Protein AF-A0A2J8T0T9-F1 (afdb_monomer)

Secondary structure (DSSP, 8-state):
----------S---S------HHHHHHHHT--PPPGGGS--

pLDDT: mean 75.78, std 19.63, range [36.59, 97.0]

Sequence (41 aa):
MNGEQQLDADAGSGMEEVELSWEDYLEETGSTAVPYGSFKH

Structure (mmCIF, N/CA/C/O backbone):
data_AF-A0A2J8T0T9-F1
#
_entry.id   AF-A0A2J8T0T9-F1
#
loop_
_atom_site.group_PDB
_atom_site.id
_atom_site.type_symbol
_atom_site.label_atom_id
_atom_site.label_alt_id
_atom_site.label_comp_id
_atom_site.label_asym_id
_atom_site.label_entity_id
_atom_site.label_seq_id
_atom_site.pdbx_PDB_ins_code
_atom_site.Cartn_x
_atom_site.Cartn_y
_atom_site.Cartn_z
_atom_site.oc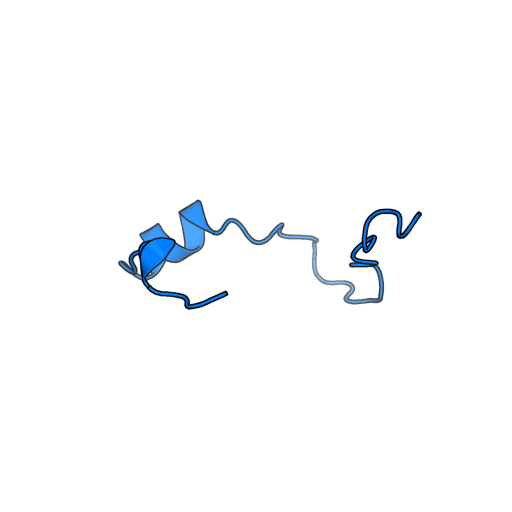cupancy
_atom_site.B_iso_or_equiv
_atom_site.auth_seq_id
_atom_site.auth_comp_id
_atom_site.auth_asym_id
_atom_site.auth_atom_id
_atom_site.pdbx_PDB_model_num
ATOM 1 N N . MET A 1 1 ? 29.240 -10.370 -8.893 1.00 36.59 1 MET A N 1
ATOM 2 C CA . MET A 1 1 ? 28.022 -10.829 -8.198 1.00 36.59 1 MET A CA 1
ATOM 3 C C . MET A 1 1 ? 27.409 -9.596 -7.569 1.00 36.59 1 MET A C 1
ATOM 5 O O . MET A 1 1 ? 28.038 -9.038 -6.684 1.00 36.59 1 MET A O 1
ATOM 9 N N . ASN A 1 2 ? 26.287 -9.104 -8.097 1.00 39.91 2 ASN A N 1
ATOM 10 C CA . ASN A 1 2 ? 25.585 -7.978 -7.482 1.00 39.91 2 ASN A CA 1
ATOM 11 C C . ASN A 1 2 ? 24.721 -8.563 -6.368 1.00 39.91 2 ASN A C 1
ATOM 13 O O . ASN A 1 2 ? 23.660 -9.119 -6.644 1.00 39.91 2 ASN A O 1
ATOM 17 N N . GLY A 1 3 ? 25.283 -8.540 -5.158 1.00 48.47 3 GLY A N 1
ATOM 18 C CA . GLY A 1 3 ? 24.576 -8.838 -3.922 1.00 48.47 3 GLY A CA 1
ATOM 19 C C . GLY A 1 3 ? 23.424 -7.863 -3.740 1.00 48.47 3 GLY A C 1
ATOM 20 O O . GLY A 1 3 ? 23.456 -6.746 -4.263 1.00 48.47 3 GLY A O 1
ATOM 21 N N . GLU A 1 4 ? 22.400 -8.371 -3.075 1.00 53.69 4 GLU A N 1
ATOM 22 C CA . GLU A 1 4 ? 21.215 -7.675 -2.600 1.00 53.69 4 GLU A CA 1
ATOM 23 C C . GLU A 1 4 ? 21.376 -6.153 -2.457 1.00 53.69 4 GLU A C 1
ATOM 25 O O . GLU A 1 4 ? 22.275 -5.655 -1.782 1.00 53.69 4 GLU A O 1
ATOM 30 N N . GLN A 1 5 ? 20.459 -5.401 -3.071 1.00 52.88 5 GLN A N 1
ATOM 31 C CA . GLN A 1 5 ? 20.247 -4.016 -2.678 1.00 52.88 5 GLN A CA 1
ATOM 32 C C . GLN A 1 5 ? 19.671 -4.047 -1.265 1.00 52.88 5 GLN A C 1
ATOM 34 O O . GLN A 1 5 ? 18.468 -4.220 -1.075 1.00 52.88 5 GLN A O 1
ATOM 39 N N . GLN A 1 6 ? 20.566 -3.973 -0.285 1.00 51.28 6 GLN A N 1
ATOM 40 C CA . GLN A 1 6 ? 20.240 -3.684 1.094 1.00 51.28 6 GLN A CA 1
ATOM 41 C C . GLN A 1 6 ? 19.571 -2.310 1.082 1.00 51.28 6 GLN A C 1
ATOM 43 O O . GLN A 1 6 ? 20.208 -1.288 0.840 1.00 51.28 6 GLN A O 1
ATOM 48 N N . LEU A 1 7 ? 18.246 -2.312 1.204 1.00 52.38 7 LEU A N 1
ATOM 49 C CA . LEU A 1 7 ? 17.468 -1.115 1.459 1.00 52.38 7 LEU A CA 1
ATOM 50 C C . LEU A 1 7 ? 17.901 -0.628 2.839 1.00 52.38 7 LEU A C 1
ATOM 52 O O . LEU A 1 7 ? 17.403 -1.114 3.851 1.00 52.38 7 LEU A O 1
ATOM 56 N N . ASP A 1 8 ? 18.871 0.280 2.870 1.00 46.47 8 ASP A N 1
ATOM 57 C CA . ASP A 1 8 ? 19.232 1.024 4.069 1.00 46.47 8 ASP A CA 1
ATOM 58 C C . ASP A 1 8 ? 18.039 1.937 4.416 1.00 46.47 8 ASP A C 1
ATOM 60 O O . ASP A 1 8 ? 17.975 3.105 4.038 1.00 46.47 8 ASP A O 1
ATOM 64 N N . ALA A 1 9 ? 17.037 1.359 5.080 1.00 57.31 9 ALA A N 1
ATOM 65 C CA . ALA A 1 9 ? 15.848 2.032 5.589 1.00 57.31 9 ALA A CA 1
ATOM 66 C C . ALA A 1 9 ? 16.087 2.623 6.990 1.00 57.31 9 ALA A C 1
ATOM 68 O O . ALA A 1 9 ? 15.159 2.704 7.784 1.00 57.31 9 ALA A O 1
ATOM 69 N N . ASP A 1 10 ? 17.320 3.029 7.303 1.00 60.66 10 ASP A N 1
ATOM 70 C CA . ASP A 1 10 ? 17.661 3.633 8.593 1.00 60.66 10 ASP A CA 1
ATOM 71 C C . ASP A 1 10 ? 18.354 4.984 8.400 1.00 60.66 10 ASP A C 1
ATOM 73 O O . ASP A 1 10 ? 19.575 5.119 8.461 1.00 60.66 10 ASP A O 1
ATOM 77 N N . ALA A 1 11 ? 17.559 6.013 8.112 1.00 59.81 11 ALA A N 1
ATOM 78 C CA . ALA A 1 11 ? 18.029 7.389 8.210 1.00 59.81 11 ALA A CA 1
ATOM 79 C C . ALA A 1 11 ? 16.889 8.345 8.574 1.00 59.81 11 ALA A C 1
ATOM 81 O O . ALA A 1 11 ? 16.520 9.233 7.809 1.00 59.81 11 ALA A O 1
ATOM 82 N N . GLY A 1 12 ? 16.394 8.184 9.801 1.00 60.22 12 GLY A N 1
ATOM 83 C CA . GLY A 1 12 ? 15.950 9.310 10.614 1.00 60.22 12 GLY A CA 1
ATOM 84 C C . GLY A 1 12 ? 14.491 9.730 10.466 1.00 60.22 12 GLY A C 1
ATOM 85 O O . GLY A 1 12 ? 14.154 10.6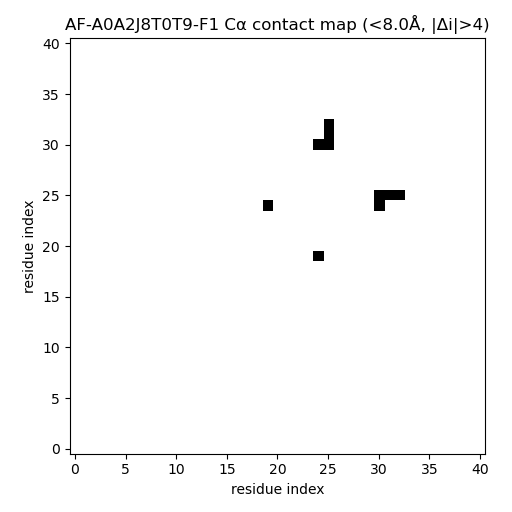18 9.690 1.00 60.22 12 GLY A O 1
ATOM 86 N N . SER A 1 13 ? 13.658 9.238 11.376 1.00 55.69 13 SER A N 1
ATOM 87 C CA . SER A 1 13 ? 12.587 10.050 11.948 1.00 55.69 13 SER A CA 1
ATOM 88 C C . SER A 1 13 ? 12.281 9.511 13.336 1.00 55.69 13 SER A C 1
ATOM 90 O O . SER A 1 13 ? 11.898 8.360 13.468 1.00 55.69 13 SER A O 1
ATOM 92 N N . GLY A 1 14 ? 12.456 10.326 14.379 1.00 58.75 14 GLY A N 1
ATOM 93 C CA . G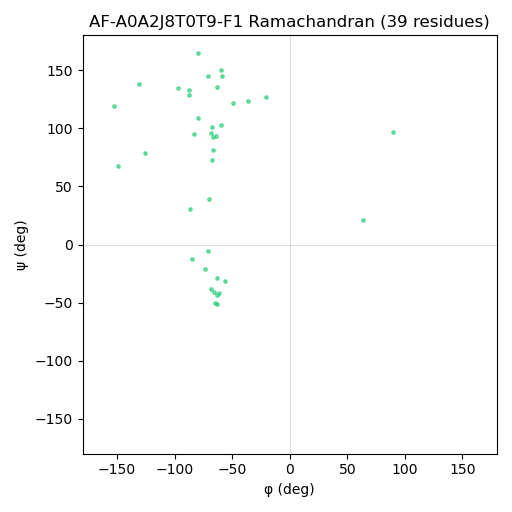LY A 1 14 ? 12.097 9.997 15.766 1.00 58.75 14 GLY A CA 1
ATOM 94 C C . GLY A 1 14 ? 10.583 9.941 16.008 1.00 58.75 14 GLY A C 1
ATOM 95 O O . GLY A 1 14 ? 10.104 10.435 17.025 1.00 58.75 14 GLY A O 1
ATOM 96 N N . MET A 1 15 ? 9.836 9.406 15.046 1.00 57.25 15 MET A N 1
ATOM 97 C CA . MET A 1 15 ? 8.482 8.911 15.228 1.00 57.25 15 MET A CA 1
ATOM 98 C C . MET A 1 15 ? 8.651 7.463 15.676 1.00 57.25 15 MET A C 1
ATOM 100 O O . MET A 1 15 ? 9.479 6.752 15.116 1.00 57.25 15 MET A O 1
ATOM 104 N N . GLU A 1 16 ? 7.934 7.059 16.722 1.00 61.81 16 GLU A N 1
ATOM 105 C CA . GLU A 1 16 ? 7.752 5.646 17.058 1.00 61.81 16 GLU 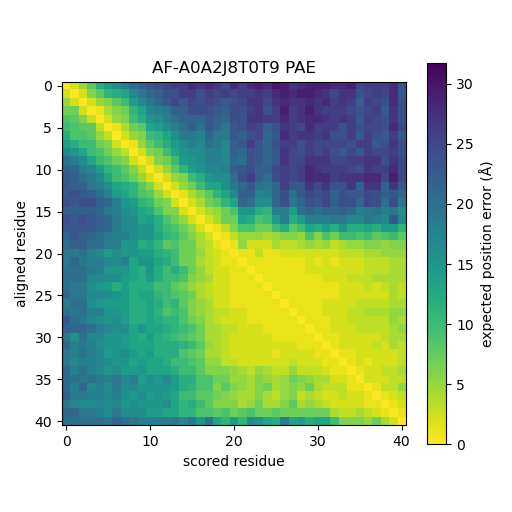A CA 1
ATOM 106 C C . GLU A 1 16 ? 7.648 4.832 15.766 1.00 61.81 16 GLU A C 1
ATOM 108 O O . GLU A 1 16 ? 6.869 5.195 14.883 1.00 61.81 16 GLU A O 1
ATOM 113 N N . GLU A 1 17 ? 8.525 3.835 15.616 1.00 63.44 17 GLU A N 1
ATOM 114 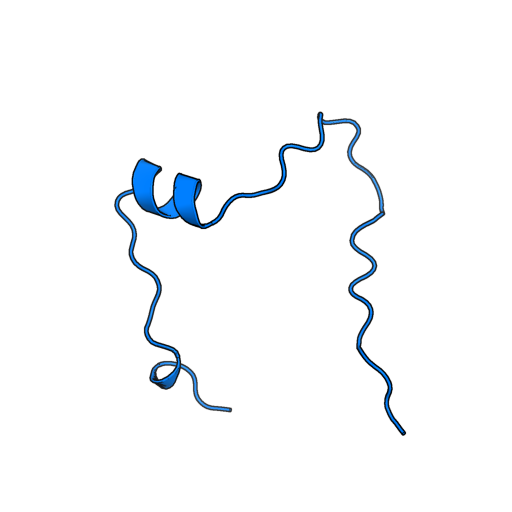C CA . GLU A 1 17 ? 8.659 3.020 14.410 1.00 63.44 17 GLU A CA 1
ATOM 115 C C . GLU A 1 17 ? 7.393 2.173 14.264 1.00 63.44 17 GLU A C 1
ATOM 117 O O . GLU A 1 17 ? 7.369 0.981 14.554 1.00 63.44 17 GLU A O 1
ATOM 122 N N . VAL A 1 18 ? 6.284 2.809 13.892 1.00 70.69 18 VAL A N 1
ATOM 123 C CA . VAL A 1 18 ? 5.108 2.118 13.397 1.00 70.69 18 VAL A CA 1
ATOM 124 C C . VAL A 1 18 ? 5.549 1.567 12.060 1.00 70.69 18 VAL A C 1
ATOM 126 O O . VAL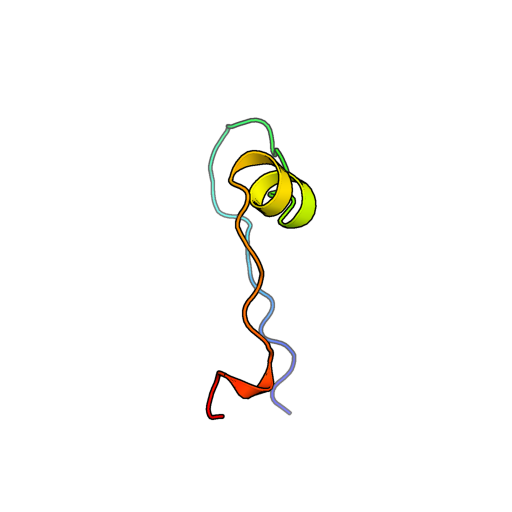 A 1 18 ? 5.594 2.274 11.049 1.00 70.69 18 VAL A O 1
ATOM 129 N N . GLU A 1 19 ? 5.965 0.306 12.095 1.00 82.25 19 GLU A N 1
ATOM 130 C CA . GLU A 1 19 ? 6.197 -0.482 10.902 1.00 82.25 19 GLU A CA 1
ATOM 131 C C . GLU A 1 19 ? 4.962 -0.338 10.011 1.00 82.25 19 GLU A C 1
ATOM 133 O O . GLU A 1 19 ? 3.831 -0.598 10.427 1.00 82.25 19 GLU A O 1
ATOM 138 N N . LEU A 1 20 ? 5.168 0.154 8.790 1.00 85.31 20 LEU A N 1
ATOM 139 C CA . LEU A 1 20 ? 4.079 0.338 7.843 1.00 85.31 20 LEU A CA 1
ATOM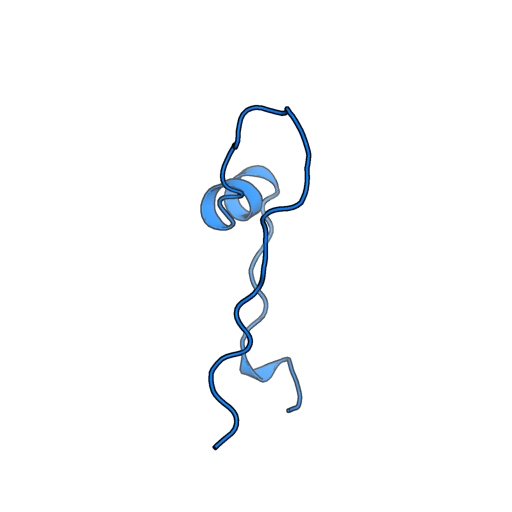 140 C C . LEU A 1 20 ? 3.553 -1.039 7.427 1.00 85.31 20 LEU A C 1
ATOM 142 O O . LEU A 1 20 ? 4.136 -1.717 6.580 1.00 85.31 20 LEU A O 1
ATOM 146 N N . SER A 1 21 ? 2.435 -1.435 8.024 1.00 90.38 21 SER A N 1
ATOM 147 C CA . SER A 1 21 ? 1.683 -2.629 7.661 1.00 90.38 21 SER A CA 1
ATOM 148 C C . SER A 1 21 ? 0.832 -2.340 6.428 1.00 90.38 21 SER A C 1
ATOM 150 O O . SER A 1 21 ? -0.156 -1.602 6.472 1.00 90.38 21 SER A O 1
ATOM 152 N N . TRP A 1 22 ? 1.222 -2.917 5.290 1.00 94.00 22 TRP A N 1
ATOM 153 C CA . TRP A 1 22 ? 0.421 -2.827 4.067 1.00 94.00 22 TRP A CA 1
ATOM 154 C C . TRP A 1 22 ? -0.945 -3.495 4.228 1.00 94.00 22 TRP A C 1
ATOM 156 O O . TRP A 1 22 ? -1.896 -3.073 3.577 1.00 94.00 22 TRP A O 1
ATOM 166 N N . GLU A 1 23 ? -1.048 -4.511 5.086 1.00 93.62 23 GLU A N 1
ATOM 167 C CA . G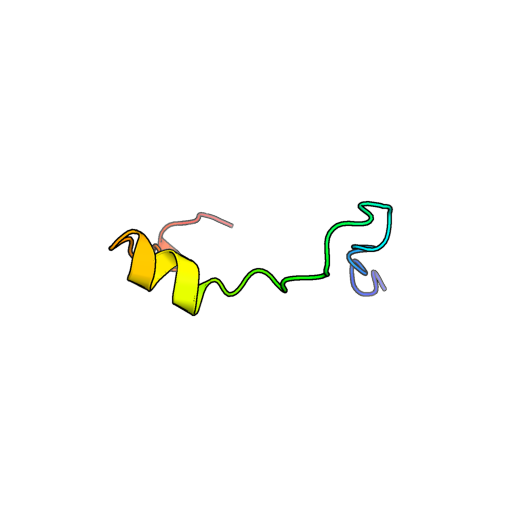LU A 1 23 ? -2.309 -5.189 5.394 1.00 93.62 23 GLU A CA 1
ATOM 168 C C . GLU A 1 23 ? -3.292 -4.215 6.057 1.00 93.62 23 GLU A C 1
ATOM 170 O O . GLU A 1 23 ? -4.391 -4.019 5.533 1.00 93.62 23 GLU A O 1
ATOM 175 N N . ASP A 1 24 ? -2.853 -3.513 7.107 1.00 94.06 24 ASP A N 1
ATOM 176 C CA . ASP A 1 24 ? -3.691 -2.550 7.834 1.00 94.06 24 ASP A CA 1
ATOM 177 C C . ASP A 1 24 ? -4.059 -1.345 6.959 1.00 94.06 24 ASP A C 1
ATOM 179 O O . ASP A 1 24 ? -5.205 -0.901 6.948 1.00 94.06 24 ASP A O 1
ATOM 183 N N . TYR A 1 25 ? -3.114 -0.832 6.163 1.00 93.56 25 TYR A N 1
ATOM 184 C CA . TYR A 1 25 ? -3.374 0.296 5.264 1.00 93.56 25 TYR A CA 1
ATOM 185 C C . TYR A 1 25 ? -4.422 -0.035 4.192 1.00 93.56 25 TYR A C 1
ATOM 187 O O . TYR A 1 25 ? -5.300 0.779 3.884 1.00 93.56 25 TYR A O 1
ATOM 195 N N . LEU A 1 26 ? -4.330 -1.219 3.581 1.00 96.12 26 LEU A N 1
ATOM 196 C CA . LEU A 1 26 ? -5.286 -1.638 2.557 1.00 96.12 26 LEU A CA 1
ATOM 197 C C . LEU A 1 26 ? -6.672 -1.883 3.164 1.00 96.12 26 LEU A C 1
ATOM 199 O O . LEU A 1 26 ? -7.665 -1.503 2.540 1.00 96.12 26 LEU A O 1
ATOM 203 N N . GLU A 1 27 ? -6.741 -2.447 4.374 1.00 96.38 27 GLU A N 1
ATOM 204 C CA . GLU A 1 27 ? -7.995 -2.619 5.113 1.00 96.38 27 GLU A CA 1
ATOM 205 C C . GLU A 1 27 ? -8.623 -1.268 5.494 1.00 96.38 27 GLU A C 1
ATOM 207 O O . GLU A 1 27 ? -9.789 -1.029 5.173 1.00 96.38 27 GLU A O 1
ATOM 212 N N . GLU A 1 28 ? -7.850 -0.355 6.093 1.00 96.44 28 GLU A N 1
ATOM 213 C CA . GLU A 1 28 ? -8.325 0.968 6.524 1.00 96.44 28 GLU A CA 1
ATOM 214 C C . GLU A 1 28 ? -8.833 1.808 5.345 1.00 96.44 28 GLU A C 1
ATOM 216 O O . GLU A 1 28 ? -9.874 2.465 5.429 1.00 96.44 28 GLU A O 1
ATOM 221 N N . THR A 1 29 ? -8.115 1.779 4.220 1.00 96.31 29 THR A N 1
ATOM 222 C CA . THR A 1 29 ? -8.473 2.575 3.037 1.00 96.31 29 THR A CA 1
ATOM 223 C C . THR A 1 29 ? -9.508 1.904 2.135 1.00 96.31 29 THR A C 1
ATOM 225 O O . THR A 1 29 ? -10.029 2.550 1.222 1.00 96.31 29 THR A O 1
ATOM 228 N N . GLY A 1 30 ? -9.795 0.615 2.341 1.00 96.88 30 GLY A N 1
ATOM 229 C CA . GLY A 1 30 ? -10.587 -0.197 1.414 1.00 96.88 30 GLY A CA 1
ATOM 230 C C . GLY A 1 30 ? -9.923 -0.373 0.042 1.00 96.88 30 GLY A C 1
ATOM 231 O O . GLY A 1 30 ? -10.604 -0.638 -0.952 1.00 96.88 30 GLY A O 1
ATOM 232 N N . SER A 1 31 ? -8.604 -0.184 -0.032 1.00 97.00 31 SER A N 1
ATOM 233 C CA . SER A 1 31 ? -7.828 -0.347 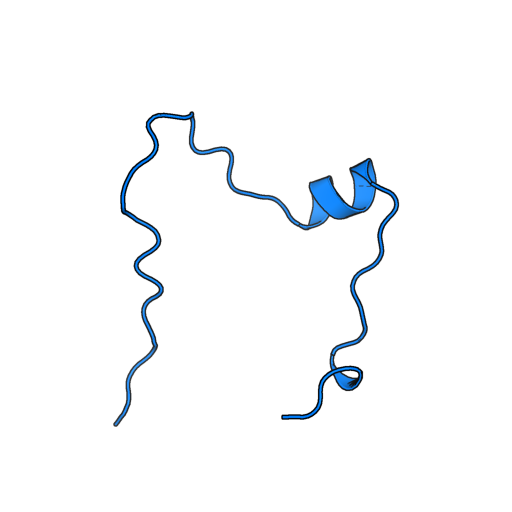-1.260 1.00 97.00 31 SER A CA 1
ATOM 234 C C . SER A 1 31 ? -7.542 -1.821 -1.544 1.00 97.00 31 SER A C 1
ATOM 236 O O . SER A 1 31 ? -7.666 -2.695 -0.691 1.00 97.00 31 SER A O 1
ATOM 238 N N . THR A 1 32 ? -7.121 -2.128 -2.770 1.00 96.12 32 THR A N 1
ATOM 239 C CA . THR A 1 32 ? -6.685 -3.479 -3.144 1.00 96.12 32 THR A CA 1
ATOM 240 C C . THR A 1 32 ? -5.343 -3.412 -3.852 1.00 96.12 32 THR A C 1
ATOM 242 O O . THR A 1 32 ? -5.123 -2.546 -4.701 1.00 96.12 32 THR A O 1
ATOM 245 N N . ALA A 1 33 ? -4.446 -4.340 -3.518 1.00 94.94 33 ALA A N 1
ATOM 246 C CA . ALA A 1 33 ? -3.178 -4.479 -4.216 1.00 94.94 33 ALA A CA 1
ATOM 247 C C . ALA A 1 33 ? -3.415 -4.855 -5.686 1.00 94.94 33 ALA A C 1
ATOM 249 O O . ALA A 1 33 ? -4.230 -5.724 -6.007 1.00 94.94 33 ALA A O 1
ATOM 250 N N . VAL A 1 34 ? -2.687 -4.207 -6.593 1.00 94.50 34 VAL A N 1
ATOM 251 C CA . VAL A 1 34 ? -2.738 -4.571 -8.009 1.00 94.50 34 VAL A CA 1
ATOM 252 C C . VAL A 1 34 ? -2.053 -5.928 -8.233 1.00 94.50 34 VAL A C 1
ATOM 254 O O . VAL A 1 34 ? -1.053 -6.225 -7.576 1.00 94.50 34 VAL A O 1
ATOM 257 N N . PRO A 1 35 ? -2.544 -6.766 -9.162 1.00 93.00 35 PRO A N 1
ATOM 258 C CA . PRO A 1 35 ? -1.884 -8.024 -9.496 1.00 93.00 35 PRO A CA 1
ATOM 259 C C . PRO A 1 35 ? -0.444 -7.807 -9.982 1.00 93.00 35 PRO A C 1
ATOM 261 O O . PRO A 1 35 ? -0.174 -6.878 -10.739 1.00 93.00 35 PRO A O 1
ATOM 264 N N . TYR A 1 36 ? 0.475 -8.718 -9.653 1.00 88.56 36 TYR A N 1
ATOM 265 C CA . TYR A 1 36 ? 1.878 -8.626 -10.092 1.00 88.56 36 TYR A CA 1
ATOM 266 C C . TYR A 1 36 ? 2.043 -8.530 -11.620 1.00 88.56 36 TYR A C 1
ATOM 268 O O . TYR A 1 36 ? 2.939 -7.850 -12.106 1.00 88.56 36 TYR A O 1
ATOM 276 N N . GLY A 1 37 ? 1.139 -9.145 -12.390 1.00 91.38 37 GLY A N 1
ATOM 277 C CA . GLY A 1 37 ? 1.132 -9.064 -13.857 1.00 91.38 37 GLY A CA 1
ATOM 278 C C . GLY A 1 37 ? 0.714 -7.704 -14.430 1.00 91.38 37 GLY A C 1
ATOM 279 O O . GLY A 1 37 ? 0.755 -7.522 -15.646 1.00 91.38 37 GLY A O 1
ATOM 280 N N . SER A 1 38 ? 0.295 -6.754 -13.588 1.00 94.06 38 SER A N 1
ATOM 281 C CA . SER A 1 38 ? -0.015 -5.383 -14.006 1.00 94.06 38 SER A CA 1
ATOM 282 C C . SER A 1 38 ? 1.240 -4.566 -14.320 1.00 94.06 38 SER A C 1
ATOM 284 O O . SER A 1 38 ? 1.152 -3.593 -15.069 1.00 94.06 38 SER A O 1
ATOM 286 N N . PHE A 1 39 ? 2.403 -4.966 -13.800 1.00 90.75 39 PHE A N 1
ATOM 287 C CA . PHE A 1 39 ? 3.677 -4.315 -14.088 1.00 90.75 39 PHE A CA 1
ATOM 288 C C . PHE A 1 39 ? 4.425 -5.062 -15.198 1.00 90.75 39 PHE A C 1
ATOM 290 O O . PHE A 1 39 ? 4.523 -6.288 -15.193 1.00 90.75 39 PHE A O 1
ATOM 297 N N . LYS A 1 40 ? 4.967 -4.315 -16.167 1.00 85.94 40 LYS A N 1
ATOM 298 C CA . LYS A 1 40 ? 5.930 -4.852 -17.137 1.00 85.94 40 LYS A CA 1
ATOM 299 C C . LYS A 1 40 ? 7.332 -4.718 -16.547 1.00 85.94 40 LYS A C 1
ATOM 301 O O . LYS A 1 40 ? 7.687 -3.626 -16.109 1.00 85.94 40 LYS A O 1
ATOM 306 N N . HIS A 1 41 ? 8.084 -5.814 -16.554 1.00 77.94 41 HIS A N 1
ATOM 307 C CA . HIS A 1 41 ? 9.474 -5.894 -16.105 1.00 77.94 41 HIS A CA 1
ATOM 308 C C . HIS A 1 41 ? 10.441 -5.877 -17.287 1.00 77.94 41 HIS A C 1
ATOM 310 O O . HIS A 1 41 ? 10.071 -6.432 -18.350 1.00 77.94 41 HIS A O 1
#

Foldseek 3Di:
DPPDPPPPPDDDDPDDCPPDDPVVVCVVVVHDDDDPVVDDD

Solvent-accessible surface area (backbone atoms only — not comparable to full-atom values): 3113 Å² total; per-residue (Å²): 132,90,68,79,84,76,78,82,84,79,82,86,68,99,57,81,85,71,75,85,50,66,68,58,52,29,62,76,69,70,53,77,86,76,62,78,84,77,60,87,132

Organism: Pongo abelii (NCBI:txid9601)

Radius of gyration: 15.21 Å; Cα contacts (8 Å, |Δi|>4): 5; chains: 1; bounding box: 39×21×34 Å

Nearest PDB structures (foldseek):
  7qi6-assembly1_AD  TM=2.115E-01  e=1.481E+00  Homo sapiens
  3j9m-assembly1_AD  TM=3.680E-01  e=6.382E+00  Homo sapiens
  8csu-assembly1_D  TM=2.459E-01  e=4.023E+00  Homo sapiens

Mean predicted aligned error: 12.39 Å